Protein AF-A0A1G8ZAI9-F1 (afdb_monomer)

InterPro domains:
  IPR001387 Cro/C1-type, helix-turn-helix domain [PF01381] (10-64)
  IPR001387 Cro/C1-type, helix-turn-helix domain [PS50943] (10-64)
  IPR001387 Cro/C1-type, helix-turn-helix domain [SM00530] (9-64)
  IPR001387 Cro/C1-type, helix-turn-helix domain [cd00093] (7-64)
  IPR010982 Lambda repressor-like, DNA-binding domain superfamily [G3DSA:1.10.260.40] (5-80)
  IPR010982 Lambda repressor-like, DNA-binding domain superfamily [SSF47413] (1-69)
  IPR050807 Transcriptional regulator/dioxygenase, bacterial-type [PTHR46797] (3-78)

Organism: Aneurinibacillus migulanus (NCBI:txid47500)

Mean predicted aligned error: 4.25 Å

Foldseek 3Di:
DQLQLLLCLLVVLCVVVVHDLCRLCVQLVHDSVQNVCSNRSNDDDDPSSLVSSLVVSQFDSCNSVVNDVDRHDPPDPPPD

Secondary structure (DSSP, 8-state):
--HHHHHHHHHHHHHHTT--HHHHHHHHTS-HHHHHHHHTTSS---HHHHHHHHHHHT--HHHHHTS-S--S--------

Solvent-accessible surface area (backbone atoms only — not comparable to full-atom values): 4545 Å² total; per-residue (Å²): 128,58,43,55,57,28,7,46,44,52,45,48,54,37,53,77,68,72,47,50,63,60,59,50,15,57,76,50,69,50,55,41,70,54,50,54,29,25,39,68,35,74,36,91,79,54,70,70,56,50,51,40,46,22,63,74,67,65,33,25,66,45,27,40,60,68,75,36,94,57,46,62,68,81,80,73,80,79,82,124

Radius of gyration: 12.72 Å; Cα contacts (8 Å, |Δi|>4): 93; chains: 1; bounding box: 28×26×40 Å

Structure (mmCIF, N/CA/C/O backbone):
data_AF-A0A1G8ZAI9-F1
#
_entry.id   AF-A0A1G8ZAI9-F1
#
loop_
_atom_site.group_PDB
_atom_site.id
_atom_site.type_symbol
_atom_site.label_atom_id
_atom_site.label_alt_id
_atom_site.label_comp_id
_atom_site.label_asym_id
_atom_site.label_entity_id
_atom_site.label_seq_id
_atom_site.pdbx_PDB_ins_code
_atom_site.Cartn_x
_atom_site.Cartn_y
_atom_site.Cartn_z
_atom_site.occupancy
_atom_site.B_iso_or_equiv
_atom_site.auth_seq_id
_atom_site.auth_comp_id
_atom_site.auth_asym_id
_atom_site.auth_atom_id
_atom_site.pdbx_PDB_model_num
ATOM 1 N N . MET A 1 1 ? 8.737 -12.688 -5.784 1.00 76.31 1 MET A N 1
ATOM 2 C CA . MET A 1 1 ? 8.023 -11.397 -5.721 1.00 76.31 1 MET A CA 1
ATOM 3 C C . MET A 1 1 ? 8.922 -10.407 -5.009 1.00 76.31 1 MET A C 1
ATOM 5 O O . MET A 1 1 ? 9.326 -10.703 -3.891 1.00 76.31 1 MET A O 1
ATOM 9 N N . ASP A 1 2 ? 9.275 -9.296 -5.651 1.00 93.12 2 ASP A N 1
ATOM 10 C CA . ASP A 1 2 ? 10.043 -8.229 -5.003 1.00 93.12 2 ASP A CA 1
ATOM 11 C C . ASP A 1 2 ? 9.088 -7.348 -4.179 1.00 93.12 2 ASP A C 1
ATOM 13 O O . ASP A 1 2 ? 8.220 -6.665 -4.726 1.00 93.12 2 ASP A O 1
ATOM 17 N N . MET A 1 3 ? 9.224 -7.394 -2.850 1.00 95.19 3 MET A N 1
ATOM 18 C CA . MET A 1 3 ? 8.383 -6.616 -1.931 1.00 95.19 3 MET A CA 1
ATOM 19 C C . MET A 1 3 ? 8.594 -5.112 -2.059 1.00 95.19 3 MET A C 1
ATOM 21 O O . MET A 1 3 ? 7.686 -4.354 -1.723 1.00 95.19 3 MET A O 1
ATOM 25 N N . LYS A 1 4 ? 9.750 -4.668 -2.558 1.00 96.56 4 LYS A N 1
ATOM 26 C CA . LYS A 1 4 ? 9.997 -3.250 -2.792 1.00 96.56 4 LYS A CA 1
ATOM 27 C C . LYS A 1 4 ? 9.115 -2.736 -3.930 1.00 96.56 4 LYS A C 1
ATOM 29 O O . LYS A 1 4 ? 8.401 -1.759 -3.735 1.00 96.56 4 LYS A O 1
ATOM 34 N N . ILE A 1 5 ? 9.079 -3.454 -5.055 1.00 96.62 5 ILE A N 1
ATOM 35 C CA . ILE A 1 5 ? 8.236 -3.110 -6.214 1.00 96.62 5 ILE A CA 1
ATOM 36 C C . ILE A 1 5 ? 6.752 -3.142 -5.837 1.00 96.62 5 ILE A C 1
ATOM 38 O O . ILE A 1 5 ? 6.020 -2.192 -6.113 1.00 96.62 5 ILE A O 1
ATOM 42 N N . ILE A 1 6 ? 6.308 -4.208 -5.163 1.00 97.69 6 ILE A N 1
ATOM 43 C CA . ILE A 1 6 ? 4.910 -4.341 -4.730 1.00 97.69 6 ILE A CA 1
ATOM 44 C C . ILE A 1 6 ? 4.518 -3.201 -3.787 1.00 97.69 6 ILE A C 1
ATOM 46 O O . ILE A 1 6 ? 3.484 -2.562 -3.985 1.00 97.69 6 ILE A O 1
ATOM 50 N N . GLY A 1 7 ? 5.357 -2.903 -2.793 1.00 98.19 7 GLY A N 1
ATOM 51 C CA . GLY A 1 7 ? 5.116 -1.808 -1.859 1.00 98.19 7 GLY A CA 1
ATOM 52 C C . GLY A 1 7 ? 5.013 -0.448 -2.550 1.00 98.19 7 GLY A C 1
ATOM 53 O O . GLY A 1 7 ? 4.070 0.304 -2.297 1.00 98.19 7 GLY A O 1
ATOM 54 N N . GLU A 1 8 ? 5.934 -0.156 -3.470 1.00 98.25 8 GLU A N 1
ATOM 55 C CA . GLU A 1 8 ? 5.948 1.087 -4.245 1.00 98.25 8 GLU A CA 1
ATOM 56 C C . GLU A 1 8 ? 4.683 1.246 -5.103 1.00 98.25 8 GLU A C 1
ATOM 58 O O . GLU A 1 8 ? 4.081 2.324 -5.110 1.00 98.25 8 GLU A O 1
ATOM 63 N N . ARG A 1 9 ? 4.220 0.179 -5.768 1.00 97.94 9 ARG A N 1
ATOM 64 C CA . ARG A 1 9 ? 3.012 0.213 -6.612 1.00 97.94 9 ARG A CA 1
ATOM 65 C C . ARG A 1 9 ? 1.725 0.348 -5.804 1.00 97.94 9 ARG A C 1
ATOM 67 O O . ARG A 1 9 ? 0.864 1.141 -6.184 1.00 97.94 9 ARG A O 1
ATOM 74 N N . ILE A 1 10 ? 1.619 -0.336 -4.662 1.00 98.31 10 ILE A N 1
ATOM 75 C CA . ILE A 1 10 ? 0.492 -0.168 -3.727 1.00 98.31 10 ILE A CA 1
ATOM 76 C C . ILE A 1 10 ? 0.444 1.274 -3.211 1.00 98.31 10 ILE A C 1
ATOM 78 O O . ILE A 1 10 ? -0.610 1.912 -3.228 1.00 98.31 10 ILE A O 1
ATOM 82 N N . ARG A 1 11 ? 1.596 1.824 -2.809 1.00 98.56 11 ARG A N 1
ATOM 83 C CA . ARG A 1 11 ? 1.694 3.212 -2.349 1.00 98.56 11 ARG A CA 1
ATOM 84 C C . ARG A 1 11 ? 1.279 4.197 -3.435 1.00 98.56 11 ARG A C 1
ATOM 86 O O . ARG A 1 11 ? 0.558 5.148 -3.137 1.00 98.56 11 ARG A O 1
ATOM 93 N N . LYS A 1 12 ? 1.737 3.982 -4.671 1.00 98.06 12 LYS A N 1
ATOM 94 C CA . LYS A 1 12 ? 1.388 4.817 -5.823 1.00 98.06 12 LYS A CA 1
ATOM 95 C C . LYS A 1 12 ? -0.125 4.824 -6.055 1.00 98.06 12 LYS A C 1
ATOM 97 O O . LYS A 1 12 ? -0.718 5.897 -6.011 1.00 98.06 12 LYS A O 1
ATOM 102 N N . ALA A 1 13 ? -0.749 3.649 -6.158 1.00 97.38 13 ALA A N 1
ATOM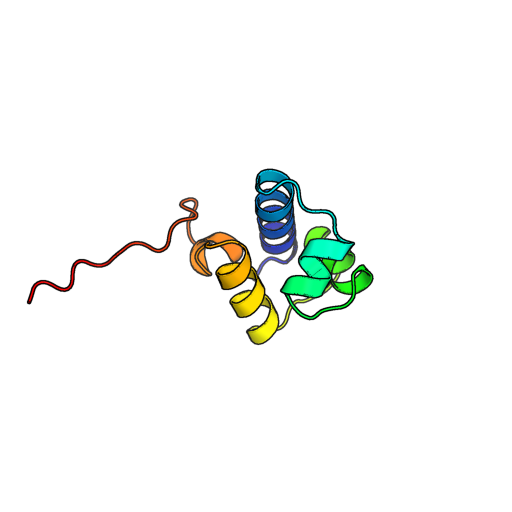 103 C CA . ALA A 1 13 ? -2.195 3.520 -6.354 1.00 97.38 13 ALA A CA 1
ATOM 104 C C . ALA A 1 13 ? -3.006 4.188 -5.226 1.00 97.38 13 ALA A C 1
ATOM 106 O O . ALA A 1 13 ? -3.992 4.887 -5.473 1.00 97.38 13 ALA A O 1
ATOM 107 N N . ARG A 1 14 ? -2.554 4.053 -3.970 1.00 98.38 14 ARG A N 1
ATOM 108 C CA . ARG A 1 14 ? -3.185 4.724 -2.825 1.00 98.38 14 ARG A CA 1
ATOM 109 C C . ARG A 1 14 ? -3.121 6.251 -2.929 1.00 98.38 14 ARG A C 1
ATOM 111 O O . ARG A 1 14 ? -4.106 6.929 -2.634 1.00 98.38 14 ARG A O 1
ATOM 118 N N . VAL A 1 15 ? -1.957 6.796 -3.288 1.00 98.06 15 VAL A N 1
ATOM 119 C CA . VAL A 1 15 ? -1.744 8.248 -3.403 1.00 98.06 15 VAL A CA 1
ATOM 120 C C . VAL A 1 15 ? -2.530 8.828 -4.576 1.00 98.06 15 VAL A C 1
ATOM 122 O O . VAL A 1 15 ? -3.142 9.877 -4.409 1.00 98.06 15 VAL A O 1
ATOM 125 N N . GLU A 1 16 ? -2.592 8.136 -5.714 1.00 96.38 16 GLU A N 1
ATOM 126 C CA . GLU A 1 16 ? -3.382 8.554 -6.884 1.00 96.38 16 GLU A CA 1
ATOM 127 C C . GLU A 1 16 ? -4.880 8.670 -6.566 1.00 96.38 16 GLU A C 1
ATOM 129 O O . GLU A 1 16 ? -5.559 9.569 -7.059 1.00 96.38 16 GLU A O 1
ATOM 134 N N . ARG A 1 17 ? -5.391 7.832 -5.655 1.00 95.69 17 ARG A N 1
ATOM 135 C CA . ARG A 1 17 ? -6.769 7.927 -5.143 1.00 95.69 17 ARG A CA 1
ATOM 136 C C . ARG A 1 17 ? -6.944 8.880 -3.958 1.00 95.69 17 ARG A C 1
ATOM 138 O O . ARG A 1 17 ? -8.035 8.951 -3.395 1.00 95.69 17 ARG A O 1
ATOM 145 N N . ASN A 1 18 ? -5.901 9.615 -3.572 1.00 97.50 18 ASN A N 1
ATOM 146 C CA . ASN A 1 18 ? -5.897 10.543 -2.437 1.00 97.50 18 ASN A CA 1
ATOM 147 C C . ASN A 1 18 ? -6.334 9.897 -1.108 1.00 97.50 18 ASN A C 1
ATOM 149 O O . ASN A 1 18 ? -6.969 10.532 -0.263 1.00 97.50 18 ASN A O 1
ATOM 153 N N . GLU A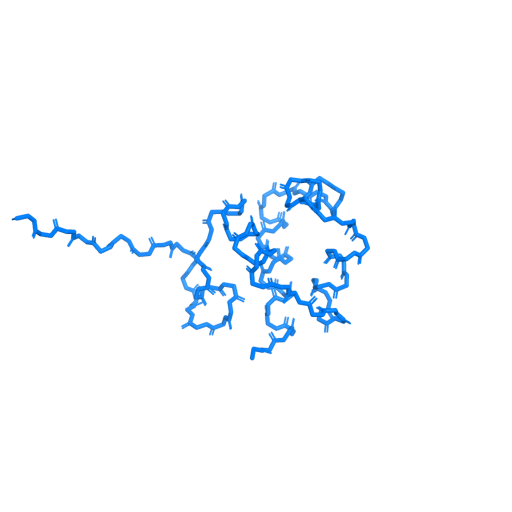 1 19 ? -6.000 8.621 -0.898 1.00 98.12 19 GLU A N 1
ATOM 154 C CA . GLU A 1 19 ? -6.385 7.910 0.318 1.00 98.12 19 GLU A CA 1
ATOM 155 C C . GLU A 1 19 ? -5.292 7.947 1.385 1.00 98.12 19 GLU A C 1
ATOM 157 O O . GLU A 1 19 ? -4.098 7.752 1.132 1.00 98.12 19 GLU A O 1
ATOM 162 N N . THR A 1 20 ? -5.708 8.143 2.635 1.00 98.50 20 THR A N 1
ATOM 163 C CA . THR A 1 20 ? -4.812 7.970 3.780 1.00 98.50 20 THR A CA 1
ATOM 164 C C . THR A 1 20 ? -4.515 6.486 4.002 1.00 98.50 20 THR A C 1
ATOM 166 O O . THR A 1 20 ? -5.307 5.618 3.636 1.00 98.50 20 THR A O 1
ATOM 169 N N . LEU A 1 21 ? -3.401 6.181 4.677 1.00 98.50 21 LEU A N 1
ATOM 170 C CA . LEU A 1 21 ? -3.090 4.808 5.098 1.00 98.50 21 LEU A CA 1
ATOM 171 C C . LEU A 1 21 ? -4.210 4.184 5.942 1.00 98.50 21 LEU A C 1
ATOM 173 O O . LEU A 1 21 ? -4.436 2.987 5.844 1.00 98.50 21 LEU A O 1
ATOM 177 N N . ASN A 1 22 ? -4.897 4.978 6.772 1.00 98.44 22 ASN A N 1
ATOM 178 C CA . ASN A 1 22 ? -6.006 4.477 7.586 1.00 98.44 22 ASN A CA 1
ATOM 179 C C . ASN A 1 22 ? -7.171 4.031 6.700 1.00 98.44 22 ASN A C 1
ATOM 181 O O . ASN A 1 22 ? -7.617 2.897 6.831 1.00 98.44 22 ASN A O 1
ATOM 185 N N . LYS A 1 23 ? -7.607 4.900 5.778 1.00 98.38 23 LYS A N 1
ATOM 186 C CA . LYS A 1 23 ? -8.741 4.625 4.888 1.00 98.38 23 LYS A CA 1
ATOM 187 C C . LYS A 1 23 ? -8.468 3.408 4.004 1.00 98.38 23 LYS A C 1
ATOM 189 O O . LYS A 1 23 ? -9.277 2.493 3.963 1.00 98.38 23 LYS A O 1
ATOM 194 N N . ALA A 1 24 ? -7.313 3.367 3.343 1.00 98.44 24 ALA A N 1
ATOM 195 C CA . ALA A 1 24 ? -6.967 2.246 2.473 1.00 98.44 24 ALA A CA 1
ATOM 196 C C . ALA A 1 24 ? -6.852 0.926 3.253 1.00 98.44 24 ALA A C 1
ATOM 198 O O . ALA A 1 24 ? -7.354 -0.100 2.808 1.00 98.44 24 ALA A O 1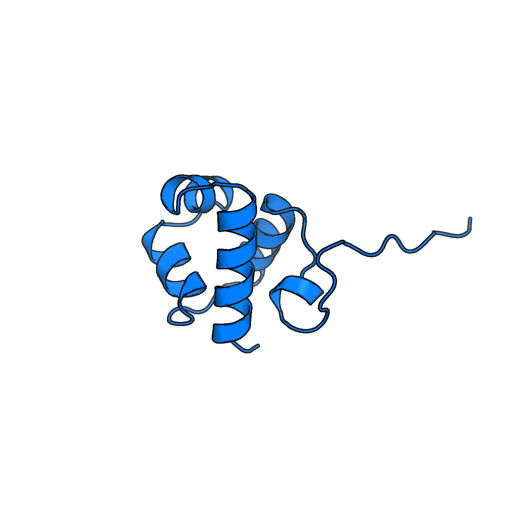
ATOM 199 N N . ALA A 1 25 ? -6.237 0.946 4.441 1.00 98.44 25 ALA A N 1
ATOM 200 C CA . ALA A 1 25 ? -6.109 -0.253 5.263 1.00 98.44 25 ALA A CA 1
ATOM 201 C C . ALA A 1 25 ? -7.474 -0.780 5.731 1.00 98.44 25 ALA A C 1
ATOM 203 O O . ALA A 1 25 ? -7.693 -1.988 5.705 1.00 98.44 25 ALA A O 1
ATOM 204 N N . GLU A 1 26 ? -8.395 0.114 6.099 1.00 98.38 26 GLU A N 1
ATOM 205 C CA . GLU A 1 26 ? -9.772 -0.235 6.454 1.00 98.38 26 GLU A CA 1
ATOM 206 C C . GLU A 1 26 ? -10.512 -0.898 5.285 1.00 98.38 26 GLU A C 1
ATOM 208 O O . GLU A 1 26 ? -11.072 -1.975 5.464 1.00 98.38 26 GLU A O 1
ATOM 213 N N . GLN A 1 27 ? -10.447 -0.318 4.081 1.00 98.12 27 GLN A N 1
ATOM 214 C CA . GLN A 1 27 ? -11.112 -0.870 2.892 1.00 98.12 27 GLN A CA 1
ATOM 215 C C . GLN A 1 27 ? -10.527 -2.223 2.455 1.00 98.12 27 GLN A C 1
ATOM 217 O O . GLN A 1 27 ? -11.265 -3.127 2.077 1.00 98.12 27 GLN A O 1
ATOM 222 N N . ILE A 1 28 ? -9.206 -2.397 2.563 1.00 98.06 28 ILE A N 1
ATOM 223 C CA . ILE A 1 28 ? -8.522 -3.667 2.259 1.00 98.06 28 ILE A CA 1
ATOM 224 C C . ILE A 1 28 ? -8.768 -4.719 3.366 1.00 98.06 28 ILE A C 1
ATOM 226 O O . ILE A 1 28 ? -8.595 -5.920 3.143 1.00 98.06 28 ILE A O 1
ATOM 230 N N . GLY A 1 29 ? -9.176 -4.292 4.566 1.00 97.88 29 GLY A N 1
ATOM 231 C CA . GLY A 1 29 ? -9.418 -5.167 5.714 1.00 97.88 29 GLY A CA 1
ATOM 232 C C . GLY A 1 29 ? -8.142 -5.583 6.453 1.00 97.88 29 GLY A C 1
ATOM 233 O O . GLY A 1 29 ? -8.032 -6.719 6.914 1.00 97.88 29 GLY A O 1
ATOM 234 N N . ILE A 1 30 ? -7.156 -4.686 6.560 1.00 98.38 30 ILE A N 1
ATOM 235 C CA . ILE A 1 30 ? -5.898 -4.913 7.287 1.00 98.38 30 ILE A CA 1
ATOM 236 C C . ILE A 1 30 ? -5.582 -3.772 8.258 1.00 98.38 30 ILE A C 1
ATOM 238 O O . ILE A 1 30 ? -6.138 -2.681 8.206 1.00 98.38 30 ILE A O 1
ATOM 242 N N . GLN A 1 31 ? -4.629 -3.995 9.161 1.00 98.44 31 GLN A N 1
ATOM 243 C CA . GLN A 1 31 ? -4.159 -2.933 10.051 1.00 98.44 31 GLN A CA 1
ATOM 244 C C . GLN A 1 31 ? -3.326 -1.890 9.288 1.00 98.44 31 GLN A C 1
ATOM 246 O O . GLN A 1 31 ? -2.443 -2.253 8.508 1.00 98.44 31 GLN A O 1
ATOM 251 N N . LYS A 1 32 ? -3.488 -0.600 9.618 1.00 98.38 32 LYS A N 1
ATOM 252 C CA . LYS A 1 32 ? -2.676 0.517 9.085 1.00 98.38 32 LYS A CA 1
ATOM 253 C C . LYS A 1 32 ? -1.168 0.243 9.118 1.00 98.38 32 LYS A C 1
ATOM 255 O O . LYS A 1 32 ? -0.462 0.505 8.148 1.00 98.38 32 LYS A O 1
ATOM 260 N N . GLY A 1 33 ? -0.664 -0.283 10.238 1.0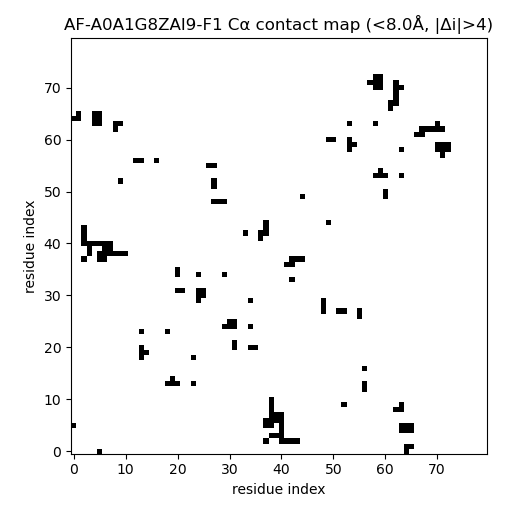0 98.31 33 GLY A N 1
ATOM 261 C CA . GLY A 1 33 ? 0.756 -0.618 10.392 1.00 98.31 33 GLY A CA 1
ATOM 262 C C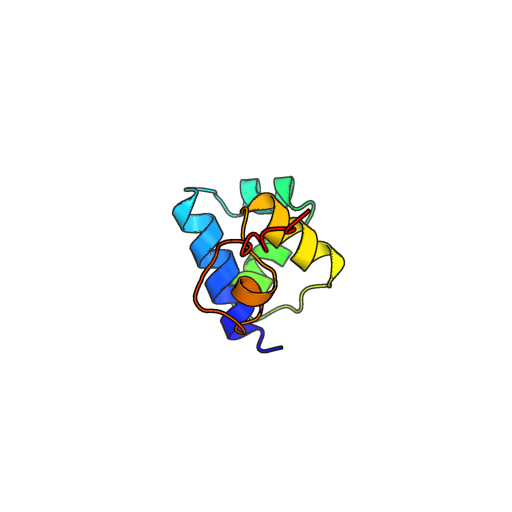 . GLY A 1 33 ? 1.216 -1.710 9.422 1.00 98.31 33 GLY A C 1
ATOM 263 O O . GLY A 1 33 ? 2.342 -1.659 8.934 1.00 98.31 33 GLY A O 1
ATOM 264 N N . SER A 1 34 ? 0.328 -2.651 9.083 1.00 98.31 34 SER A N 1
ATOM 265 C CA . SER A 1 34 ? 0.600 -3.671 8.068 1.00 98.31 34 SER A CA 1
ATOM 266 C C . SER A 1 34 ? 0.687 -3.054 6.679 1.00 98.31 34 SER A C 1
ATOM 268 O O . SER A 1 34 ? 1.684 -3.292 6.006 1.00 98.31 34 SER A O 1
ATOM 270 N N . LEU A 1 35 ? -0.277 -2.209 6.292 1.00 98.69 35 LEU A N 1
ATOM 271 C CA . LEU A 1 35 ? -0.231 -1.503 5.007 1.00 98.69 35 LEU A CA 1
ATOM 272 C C . LEU A 1 35 ? 1.034 -0.642 4.883 1.00 98.69 35 LEU A C 1
ATOM 274 O O . LEU A 1 35 ? 1.741 -0.725 3.889 1.00 98.69 35 LEU A O 1
ATOM 278 N N . SER A 1 36 ? 1.379 0.113 5.930 1.00 98.62 36 SER A N 1
ATOM 279 C CA . SER A 1 36 ? 2.613 0.908 5.969 1.00 98.62 36 SER A CA 1
ATOM 280 C C . SER A 1 36 ? 3.873 0.044 5.818 1.00 98.62 36 SER A C 1
ATOM 282 O O . SER A 1 36 ? 4.787 0.396 5.076 1.00 98.62 36 SER A O 1
ATOM 284 N N . GLY A 1 37 ? 3.940 -1.106 6.496 1.00 98.62 37 GLY A N 1
ATOM 285 C CA . GLY A 1 37 ? 5.059 -2.040 6.355 1.00 98.62 37 GLY A CA 1
ATOM 286 C C . GLY A 1 37 ? 5.183 -2.600 4.936 1.00 98.62 37 GLY A C 1
ATOM 287 O O . GLY A 1 37 ? 6.296 -2.681 4.419 1.00 98.62 37 GLY A O 1
ATOM 288 N N . ILE A 1 38 ? 4.052 -2.934 4.310 1.00 98.50 38 ILE A N 1
ATOM 289 C CA . ILE A 1 38 ? 3.978 -3.433 2.931 1.00 98.50 38 ILE A CA 1
ATOM 290 C C . ILE A 1 38 ? 4.430 -2.352 1.946 1.00 98.50 38 ILE A C 1
ATOM 292 O O . ILE A 1 38 ? 5.333 -2.602 1.158 1.00 98.50 38 ILE A O 1
ATOM 296 N N . GLU A 1 39 ? 3.887 -1.132 2.033 1.00 98.50 39 GLU A N 1
ATOM 297 C CA . GLU A 1 39 ? 4.238 -0.010 1.142 1.00 98.50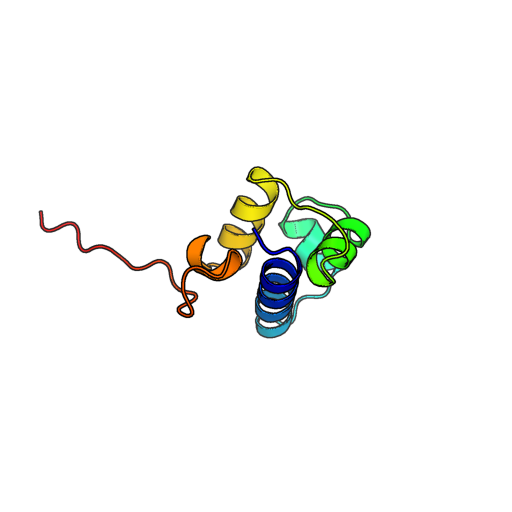 39 GLU A CA 1
ATOM 298 C C . GLU A 1 39 ? 5.721 0.377 1.186 1.00 98.50 39 GLU A C 1
ATOM 300 O O . GLU A 1 39 ? 6.249 0.952 0.239 1.00 98.50 39 GLU A O 1
ATOM 305 N N . ASN A 1 40 ? 6.404 0.066 2.288 1.00 98.12 40 ASN A N 1
ATOM 306 C CA . ASN A 1 40 ? 7.836 0.303 2.451 1.00 98.12 40 ASN A CA 1
ATOM 307 C C . ASN A 1 40 ? 8.695 -0.944 2.159 1.00 98.12 40 ASN A C 1
ATOM 309 O O . ASN A 1 40 ? 9.892 -0.927 2.444 1.00 98.12 40 ASN A O 1
ATOM 313 N N . GLY A 1 41 ? 8.101 -2.042 1.677 1.00 97.44 41 GLY A N 1
ATOM 314 C CA . GLY A 1 41 ? 8.788 -3.309 1.399 1.00 97.44 41 GLY A CA 1
ATOM 315 C C . GLY A 1 41 ? 9.322 -4.037 2.641 1.00 97.44 41 GLY A C 1
ATOM 316 O O . GLY A 1 41 ? 10.118 -4.963 2.521 1.00 97.44 41 GLY A O 1
ATOM 317 N N . LYS A 1 42 ? 8.908 -3.625 3.847 1.00 97.69 42 LYS A N 1
ATOM 318 C CA . LYS A 1 42 ? 9.377 -4.167 5.138 1.00 97.69 42 LYS A CA 1
ATOM 319 C C . LYS A 1 42 ? 8.544 -5.345 5.637 1.00 97.69 42 LYS A C 1
ATOM 321 O O . LYS A 1 42 ? 8.926 -5.996 6.607 1.00 97.69 42 LYS A O 1
ATOM 326 N N . LYS A 1 4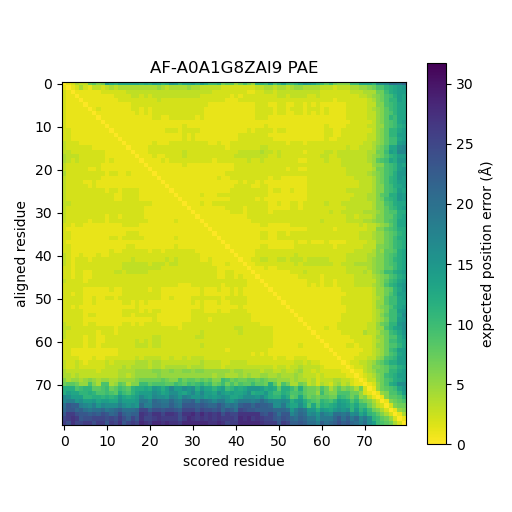3 ? 7.380 -5.584 5.033 1.00 97.25 43 LYS A N 1
ATOM 327 C CA . LYS A 1 43 ? 6.451 -6.644 5.425 1.00 97.25 43 LYS A CA 1
ATOM 328 C C . LYS A 1 43 ? 5.948 -7.380 4.190 1.00 97.25 43 LYS A C 1
ATOM 330 O O . LYS A 1 43 ? 5.568 -6.747 3.212 1.00 97.25 43 LYS A O 1
ATOM 335 N N . ASN A 1 44 ? 5.909 -8.707 4.279 1.00 96.88 44 ASN A N 1
ATOM 336 C CA . ASN A 1 44 ? 5.297 -9.547 3.255 1.00 96.88 44 ASN A CA 1
ATOM 337 C C . ASN A 1 44 ? 3.773 -9.369 3.226 1.00 96.88 44 ASN A C 1
ATOM 339 O O . ASN A 1 44 ? 3.146 -9.060 4.243 1.00 96.88 44 ASN A O 1
ATOM 343 N N . ILE A 1 45 ? 3.182 -9.622 2.063 1.00 97.81 45 ILE A N 1
ATOM 344 C CA . ILE A 1 45 ? 1.739 -9.581 1.824 1.00 97.81 45 ILE A CA 1
ATOM 345 C C . ILE A 1 45 ? 1.233 -10.987 1.474 1.00 97.81 45 ILE A C 1
ATOM 347 O O . ILE A 1 45 ? 1.921 -11.742 0.786 1.00 97.81 45 ILE A O 1
ATOM 351 N N . SER A 1 46 ? 0.052 -11.363 1.970 1.00 97.50 46 SER A N 1
ATOM 352 C CA . SER A 1 46 ? -0.604 -12.609 1.556 1.00 97.50 46 SER A CA 1
ATOM 353 C C . SER A 1 46 ? -1.245 -12.437 0.178 1.00 97.50 46 SER A C 1
ATOM 355 O O . SER A 1 46 ? -1.586 -11.322 -0.217 1.00 97.50 46 SER A O 1
ATOM 357 N N . LEU A 1 47 ? -1.459 -13.540 -0.544 1.00 97.12 47 LEU A N 1
ATOM 358 C CA . LEU A 1 47 ? -2.169 -13.495 -1.825 1.00 97.12 47 LEU A CA 1
ATOM 359 C C . LEU A 1 47 ? -3.582 -12.913 -1.666 1.00 97.12 47 LEU A C 1
ATOM 361 O O . LEU A 1 47 ? -3.991 -12.083 -2.467 1.00 97.12 47 LEU A O 1
ATOM 365 N N . GLU A 1 48 ? -4.293 -13.281 -0.599 1.00 98.00 48 GLU A N 1
ATOM 366 C CA . GLU A 1 48 ? -5.632 -12.756 -0.309 1.00 98.00 48 GLU A CA 1
ATOM 367 C C . GLU A 1 48 ? -5.630 -11.230 -0.131 1.00 98.00 48 GLU A C 1
ATOM 369 O O . GLU A 1 48 ? -6.439 -10.534 -0.740 1.00 98.00 48 GLU A O 1
ATOM 374 N N . THR A 1 49 ? -4.708 -10.682 0.670 1.00 98.12 49 THR A N 1
ATOM 375 C CA . THR A 1 49 ? -4.598 -9.227 0.840 1.00 98.12 49 THR A CA 1
ATOM 376 C C . THR A 1 49 ? -4.165 -8.552 -0.458 1.00 98.12 49 THR A C 1
ATOM 378 O O . THR A 1 49 ? -4.649 -7.464 -0.756 1.00 98.12 49 THR A O 1
ATOM 381 N N . LEU A 1 50 ? -3.284 -9.178 -1.241 1.00 97.94 50 LEU A N 1
ATOM 382 C CA . LEU A 1 50 ? -2.846 -8.642 -2.527 1.00 97.94 50 LEU A CA 1
ATOM 383 C C . LEU A 1 50 ? -4.008 -8.554 -3.530 1.00 97.94 50 LEU A C 1
ATOM 385 O O . LEU A 1 50 ? -4.144 -7.525 -4.182 1.00 97.94 50 LEU A O 1
ATOM 389 N N . ILE A 1 51 ? -4.875 -9.573 -3.591 1.00 97.88 51 ILE A N 1
ATOM 390 C CA . ILE A 1 51 ? -6.106 -9.568 -4.400 1.00 97.88 51 ILE A CA 1
ATOM 391 C C . ILE A 1 51 ? -7.040 -8.446 -3.941 1.00 97.88 51 ILE A C 1
ATOM 393 O O . ILE A 1 51 ? -7.371 -7.578 -4.737 1.00 97.88 51 ILE A O 1
ATOM 397 N N . LYS A 1 52 ? -7.357 -8.362 -2.640 1.00 98.19 52 LYS A N 1
ATOM 398 C CA . LYS A 1 52 ? -8.198 -7.271 -2.104 1.00 98.19 52 LYS A CA 1
ATOM 399 C C . LYS A 1 52 ? -7.630 -5.884 -2.403 1.00 98.19 52 LYS A C 1
ATOM 401 O O . LYS A 1 52 ? -8.375 -4.935 -2.615 1.00 98.19 52 LYS A O 1
ATOM 406 N N . THR A 1 53 ? -6.304 -5.757 -2.400 1.00 98.00 53 THR A N 1
ATOM 407 C CA . THR A 1 53 ? -5.613 -4.506 -2.732 1.00 98.00 53 THR A CA 1
ATOM 408 C C . THR A 1 53 ? -5.771 -4.162 -4.213 1.00 98.00 53 THR A C 1
ATOM 410 O O . THR A 1 53 ? -6.045 -3.007 -4.536 1.00 98.00 53 THR A O 1
ATOM 413 N N . ALA A 1 54 ? -5.620 -5.152 -5.095 1.00 97.19 54 ALA A N 1
ATOM 414 C CA . ALA A 1 54 ? -5.832 -5.018 -6.533 1.00 97.19 54 ALA A CA 1
ATOM 415 C C . ALA A 1 54 ? -7.275 -4.592 -6.844 1.00 97.19 54 ALA A C 1
ATOM 417 O O . ALA A 1 54 ? -7.479 -3.579 -7.511 1.00 97.19 54 ALA A O 1
ATOM 418 N N . ASP A 1 55 ? -8.252 -5.285 -6.255 1.00 96.75 55 ASP A N 1
ATOM 419 C CA . ASP A 1 55 ? -9.680 -4.998 -6.416 1.00 96.75 55 ASP A CA 1
ATOM 420 C C . ASP A 1 55 ? -10.035 -3.603 -5.895 1.00 96.75 55 ASP A C 1
ATOM 422 O O . ASP A 1 55 ? -10.681 -2.817 -6.587 1.00 96.75 55 ASP A O 1
ATOM 426 N N . HIS A 1 56 ? -9.570 -3.257 -4.687 1.00 97.31 56 HIS A N 1
ATOM 427 C CA . HIS A 1 56 ? -9.836 -1.949 -4.088 1.00 97.31 56 HIS A CA 1
ATOM 428 C C . HIS A 1 56 ? -9.341 -0.822 -4.985 1.00 97.31 56 HIS A C 1
ATOM 430 O O . HIS A 1 56 ? -10.076 0.134 -5.226 1.00 97.31 56 HIS A O 1
ATOM 436 N N . PHE A 1 57 ? -8.106 -0.924 -5.481 1.00 96.06 57 PHE A N 1
ATOM 437 C CA . PHE A 1 57 ? -7.492 0.098 -6.326 1.00 96.06 57 PHE A CA 1
ATOM 438 C C . PHE A 1 57 ? -7.848 -0.012 -7.812 1.00 96.06 57 PHE A C 1
ATOM 440 O O . PHE A 1 57 ? -7.446 0.867 -8.571 1.00 96.06 57 PHE A O 1
ATOM 447 N N . ASN A 1 58 ? -8.629 -1.021 -8.207 1.00 94.94 58 ASN A N 1
ATOM 448 C CA . ASN A 1 58 ? -8.983 -1.324 -9.591 1.00 94.94 58 ASN A CA 1
ATOM 449 C C . ASN A 1 58 ? -7.752 -1.443 -10.511 1.00 94.94 58 ASN A C 1
ATOM 451 O O . ASN A 1 58 ? -7.678 -0.815 -11.567 1.00 94.94 58 ASN A O 1
ATOM 455 N N . VAL A 1 59 ? -6.762 -2.226 -10.077 1.00 95.38 59 VAL A N 1
ATOM 456 C CA . VAL A 1 59 ? -5.532 -2.515 -10.830 1.00 95.38 59 VAL A CA 1
ATOM 457 C C . VAL A 1 59 ? -5.305 -4.019 -10.930 1.00 95.38 59 VAL A C 1
ATOM 459 O O . VAL A 1 59 ? -5.793 -4.784 -10.105 1.00 95.38 59 VAL A O 1
ATOM 462 N N . SER A 1 60 ? -4.527 -4.467 -11.911 1.00 96.12 60 SER A N 1
ATOM 463 C CA . SER A 1 60 ? -4.207 -5.887 -12.073 1.00 96.12 60 SER A CA 1
ATOM 464 C C . SER A 1 60 ? -3.159 -6.385 -11.062 1.00 96.12 60 SER A C 1
ATOM 466 O O . SER A 1 60 ? -2.283 -5.647 -10.597 1.00 96.12 60 SER A O 1
ATOM 468 N N . LEU A 1 61 ? -3.183 -7.690 -10.759 1.00 95.56 61 LEU A N 1
ATOM 469 C CA . LEU A 1 61 ? -2.107 -8.343 -9.998 1.00 95.56 61 LEU A CA 1
ATOM 470 C C . LEU A 1 61 ? -0.769 -8.297 -10.742 1.00 95.56 61 LEU A C 1
ATOM 472 O O . LEU A 1 61 ? 0.284 -8.204 -10.111 1.00 95.56 61 LEU A O 1
ATOM 476 N N . ASP A 1 62 ? -0.794 -8.340 -12.073 1.00 95.06 62 ASP A N 1
ATOM 477 C CA . ASP A 1 62 ? 0.411 -8.227 -12.893 1.00 95.06 62 ASP A CA 1
ATOM 478 C C . ASP A 1 62 ? 1.049 -6.847 -12.748 1.00 95.06 62 ASP A C 1
ATOM 480 O O . ASP A 1 62 ? 2.272 -6.747 -12.610 1.00 95.06 62 ASP A O 1
ATOM 484 N N . TYR A 1 63 ? 0.233 -5.794 -12.661 1.00 96.00 63 TYR A N 1
ATOM 485 C CA . TYR A 1 63 ? 0.719 -4.489 -12.252 1.00 96.00 63 TYR A CA 1
ATOM 486 C C . TYR A 1 63 ? 1.254 -4.533 -10.825 1.00 96.00 63 TYR A C 1
ATOM 488 O O . TYR A 1 63 ? 2.415 -4.218 -10.622 1.00 96.00 63 TYR A O 1
ATOM 496 N N . LEU A 1 64 ? 0.513 -4.975 -9.811 1.00 96.31 64 LEU A N 1
ATOM 497 C CA . LEU A 1 64 ? 1.058 -4.921 -8.446 1.00 96.31 64 LEU A CA 1
ATOM 498 C C . LEU A 1 64 ? 2.367 -5.713 -8.282 1.00 96.31 64 LEU A C 1
ATOM 500 O O . LEU A 1 64 ? 3.254 -5.274 -7.557 1.00 96.31 64 LEU A O 1
ATOM 504 N N . THR A 1 65 ? 2.526 -6.835 -8.986 1.00 95.62 65 THR A N 1
ATOM 505 C CA . THR A 1 65 ? 3.678 -7.743 -8.844 1.00 95.62 65 THR A CA 1
ATOM 506 C C . THR A 1 65 ? 4.902 -7.397 -9.690 1.00 95.62 65 THR A C 1
ATOM 508 O O . THR A 1 65 ? 5.923 -8.074 -9.549 1.00 95.62 65 THR A O 1
ATOM 511 N N . GLY A 1 66 ? 4.850 -6.363 -10.535 1.00 93.38 66 GLY A N 1
ATOM 512 C CA . GLY A 1 66 ? 5.991 -5.996 -11.384 1.00 93.38 66 GLY A CA 1
ATOM 513 C C . GLY A 1 66 ? 6.011 -6.654 -12.766 1.00 93.38 66 GLY A C 1
ATOM 514 O O . GLY A 1 66 ? 7.004 -6.526 -13.472 1.00 93.38 66 GLY A O 1
ATOM 515 N N . ARG A 1 67 ? 4.963 -7.392 -13.151 1.00 93.81 67 ARG A N 1
ATOM 516 C CA . ARG A 1 67 ? 4.900 -8.143 -14.420 1.00 93.81 67 ARG A CA 1
ATOM 517 C C . ARG A 1 67 ? 4.400 -7.306 -15.599 1.00 93.81 67 ARG A C 1
ATOM 519 O O . ARG A 1 67 ? 4.670 -7.664 -16.740 1.00 93.81 67 ARG A O 1
ATOM 526 N N . SER A 1 68 ? 3.681 -6.220 -15.323 1.00 92.44 68 SER A N 1
ATOM 527 C CA . SER A 1 68 ? 3.162 -5.271 -16.314 1.00 92.44 68 SER A CA 1
ATOM 528 C C . SER A 1 68 ? 3.366 -3.837 -15.830 1.00 92.44 68 SER A C 1
ATOM 530 O O . SER A 1 68 ? 3.193 -3.567 -14.646 1.00 92.44 68 SER A O 1
ATOM 532 N N . GLU A 1 69 ? 3.692 -2.901 -16.721 1.00 91.00 69 GLU A N 1
ATOM 533 C CA . GLU A 1 69 ? 3.667 -1.460 -16.407 1.00 91.00 69 GLU A CA 1
ATOM 534 C C . GLU A 1 69 ? 2.263 -0.851 -16.550 1.00 91.00 69 GLU A C 1
ATOM 536 O O . GLU A 1 69 ? 2.025 0.262 -16.086 1.00 91.00 69 GLU A O 1
ATOM 541 N N . ILE A 1 70 ? 1.334 -1.584 -17.171 1.00 89.88 70 ILE A N 1
ATOM 542 C CA . ILE A 1 70 ? -0.048 -1.165 -17.411 1.00 89.88 70 ILE A CA 1
ATOM 543 C C . ILE A 1 70 ? -0.891 -1.540 -16.181 1.00 89.88 70 ILE A C 1
ATOM 545 O O . ILE A 1 70 ? -0.959 -2.734 -15.862 1.00 89.88 70 ILE A O 1
ATOM 549 N N . PRO A 1 71 ? -1.511 -0.565 -15.482 1.00 82.69 71 PRO A N 1
ATOM 550 C CA . PRO A 1 71 ? -2.323 -0.827 -14.296 1.00 82.69 71 PRO A CA 1
ATOM 551 C C . PRO A 1 71 ? -3.630 -1.554 -14.598 1.00 82.69 71 PRO A C 1
ATOM 553 O O . PRO A 1 71 ? -4.080 -2.339 -13.762 1.00 82.69 71 PRO A O 1
ATOM 556 N N . GLU A 1 72 ? -4.241 -1.301 -15.759 1.00 82.56 72 GLU A N 1
ATOM 557 C CA . GLU A 1 72 ? -5.554 -1.847 -16.086 1.00 82.56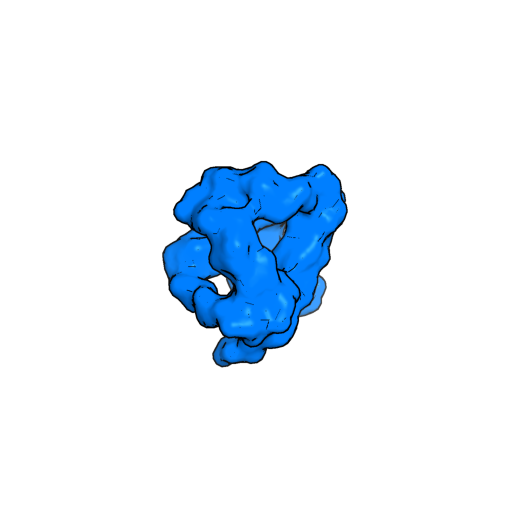 72 GLU A CA 1
ATOM 558 C C . GLU A 1 72 ? -5.544 -3.373 -16.241 1.00 82.56 72 GLU A C 1
ATOM 560 O O . GLU A 1 72 ? -4.567 -3.997 -16.667 1.00 82.56 72 GLU A O 1
ATOM 565 N N . ILE A 1 73 ? -6.682 -3.979 -15.903 1.00 73.94 73 ILE A N 1
ATOM 566 C CA . ILE A 1 73 ? -6.990 -5.349 -16.297 1.00 73.94 73 ILE A CA 1
ATOM 567 C C . ILE A 1 73 ? -7.210 -5.304 -17.809 1.00 73.94 73 ILE A C 1
ATOM 569 O O . ILE A 1 73 ? -8.126 -4.633 -18.279 1.00 73.94 73 ILE A O 1
ATOM 573 N N . LEU A 1 74 ? -6.343 -5.971 -18.573 1.00 67.19 74 LEU A N 1
ATOM 574 C CA . LEU A 1 74 ? -6.532 -6.093 -20.013 1.00 67.19 74 LEU A CA 1
ATOM 575 C C . LEU A 1 74 ? -7.813 -6.896 -20.243 1.00 67.19 74 LEU A C 1
ATOM 577 O O . LEU A 1 74 ? -7.858 -8.090 -19.944 1.00 67.19 74 LEU A O 1
ATOM 581 N N . GLU A 1 75 ? -8.852 -6.237 -20.751 1.00 67.00 75 GLU A N 1
ATOM 582 C CA . GLU A 1 75 ? -10.025 -6.929 -21.266 1.00 67.00 75 GLU A CA 1
ATOM 583 C C . GLU A 1 75 ? -9.563 -7.787 -22.443 1.00 67.00 75 GLU A C 1
ATOM 585 O O . GLU A 1 75 ? -9.209 -7.293 -23.515 1.00 67.00 75 GLU A O 1
ATOM 590 N N . THR A 1 76 ? -9.507 -9.099 -22.238 1.00 63.75 76 THR A N 1
ATOM 591 C CA . THR A 1 76 ? -9.456 -10.014 -23.368 1.00 63.75 76 THR A CA 1
ATOM 592 C C . THR A 1 76 ? -10.841 -9.986 -23.982 1.00 63.75 76 THR A C 1
ATOM 594 O O . THR A 1 76 ? -11.787 -10.438 -23.337 1.00 63.75 76 THR A O 1
ATOM 597 N N . GLU A 1 77 ? -10.979 -9.451 -25.196 1.00 59.97 77 GLU A N 1
ATOM 598 C CA . GLU A 1 77 ? -12.208 -9.638 -25.961 1.00 59.97 77 GLU A CA 1
ATOM 599 C C . GLU A 1 77 ? -12.498 -11.143 -26.030 1.00 59.97 77 GLU A C 1
ATOM 601 O O . GLU A 1 77 ? -11.810 -11.893 -26.730 1.00 59.97 77 GLU A O 1
ATOM 606 N N . GLU A 1 78 ? -13.509 -11.607 -25.294 1.00 57.00 78 GLU A N 1
ATOM 607 C CA . GLU A 1 78 ? -14.140 -12.881 -25.596 1.00 57.00 78 GLU A CA 1
ATOM 608 C C . GLU A 1 78 ? -14.812 -12.701 -26.958 1.00 57.00 78 GLU A C 1
ATOM 610 O O . GLU A 1 78 ? -15.945 -12.229 -27.065 1.00 57.00 78 GLU A O 1
ATOM 615 N N . LYS A 1 79 ? -14.083 -13.029 -28.031 1.00 49.72 79 LYS A N 1
ATOM 616 C CA . LYS A 1 79 ? -14.694 -13.263 -29.337 1.00 49.72 79 LYS A CA 1
ATOM 617 C C . LYS A 1 79 ? -15.675 -14.419 -29.167 1.00 49.72 79 LYS A C 1
ATOM 619 O O . LYS A 1 79 ? -15.264 -15.578 -29.133 1.00 49.72 79 LYS A O 1
ATOM 624 N N . LYS A 1 80 ? -16.947 -14.069 -28.996 1.00 45.75 80 LYS A N 1
ATOM 625 C CA . LYS A 1 80 ? -18.077 -14.990 -29.060 1.00 45.75 80 LYS A CA 1
ATOM 626 C C . LYS A 1 80 ? -18.243 -15.547 -30.472 1.00 45.75 80 LYS A C 1
ATOM 628 O O . LYS A 1 80 ? -17.994 -14.786 -31.435 1.00 45.75 80 LYS A O 1
#

Sequence (80 aa):
MDMKIIGERIRKARVERNETLNKAAEQIGIQKGSLSGIENGKKNISLETLIKTADHFNVSLDYLTGRSEIPEILETEEKK

pLDDT: mean 92.81, std 11.69, range [45.75, 98.69]

Nearest PDB structures (foldseek):
  1y7y-assembly1_B  TM=9.385E-01  e=1.462E-04  Aeromonas hydrophila
  3f51-assembly1_A  TM=9.185E-01  e=2.073E-04  Corynebacterium glutamicum
  2b5a-assembly1_A  TM=8.609E-01 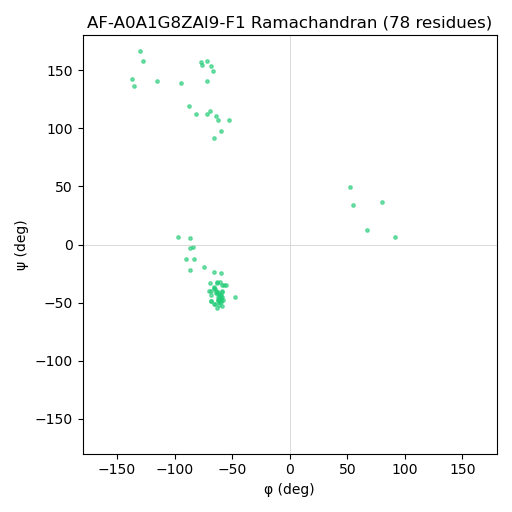 e=1.741E-04  [Bacillus] caldolyticus
  3f52-assembly1_A  TM=8.849E-01  e=3.499E-04  Corynebacterium glutamicum
  3f52-assembly1_E  TM=8.693E-01  e=6.261E-04  Corynebacterium glutamicum